Protein AF-A0A560X983-F1 (afdb_monomer)

Mean predicted aligned error: 7.07 Å

Solvent-accessible surface area (backbone atoms only — not comparable to full-atom values): 4368 Å² total; per-residue (Å²): 129,81,78,75,70,76,53,33,36,34,36,36,67,32,84,100,46,88,30,20,28,30,40,52,38,72,73,58,96,89,54,88,80,59,47,76,28,77,42,63,68,60,32,48,54,51,48,51,50,50,25,73,75,68,71,35,51,78,44,78,69,64,69,60,75,63,62,68,66,77,77,116

Sequence (72 aa):
MLSAAERVIRIVHAPFEAAFAVEVAPPLVNEDLNATFPDHHRASRWADGLHRTRGWRVIDRTGLADLHRQQA

Foldseek 3Di:
DPPPPQKEWEWDQDPPDCKIWIDIPPDDPPDDLIDIGNDPVVSVVSRVVCCVVPVGHYDYPHPVVVVVVVPD

Radius of gyration: 12.99 Å; Cα contacts (8 Å, |Δi|>4): 105; chains: 1; bounding box: 29×27×38 Å

Structure (mmCIF, N/CA/C/O backbone):
data_AF-A0A560X983-F1
#
_entry.id   AF-A0A560X983-F1
#
loop_
_atom_site.group_PDB
_atom_site.id
_atom_site.type_symbol
_atom_site.label_atom_id
_atom_site.label_alt_id
_atom_site.label_comp_id
_atom_site.label_asym_id
_atom_site.label_entity_id
_atom_site.label_seq_id
_atom_site.pdbx_PDB_ins_code
_atom_site.Cartn_x
_atom_site.Cartn_y
_atom_site.Cartn_z
_atom_site.occupancy
_atom_site.B_iso_or_equiv
_atom_site.auth_seq_id
_atom_site.auth_comp_id
_atom_site.auth_asym_id
_atom_site.auth_atom_id
_atom_site.pdbx_PDB_model_num
ATOM 1 N N . MET A 1 1 ? -9.648 20.560 18.741 1.00 40.41 1 MET A N 1
ATOM 2 C CA . MET A 1 1 ? -9.770 19.201 18.175 1.00 40.41 1 MET A CA 1
ATOM 3 C C . MET A 1 1 ? -9.099 19.214 16.818 1.00 40.41 1 MET A C 1
ATOM 5 O O . MET A 1 1 ? -9.634 19.830 15.908 1.00 40.41 1 MET A O 1
ATOM 9 N N . LEU A 1 2 ? -7.903 18.636 16.693 1.00 50.00 2 LEU A N 1
ATOM 10 C CA . L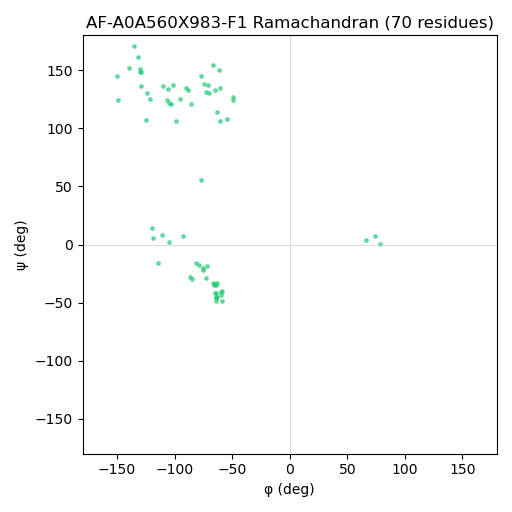EU A 1 2 ? -7.326 18.395 15.371 1.00 50.00 2 LEU A CA 1
ATOM 11 C C . LEU A 1 2 ? -8.278 17.417 14.682 1.00 50.00 2 LEU A C 1
ATOM 13 O O . LEU A 1 2 ? -8.462 16.311 15.185 1.00 50.00 2 LEU A O 1
ATOM 17 N N . SER A 1 3 ? -8.946 17.848 13.611 1.00 48.84 3 SER A N 1
ATOM 18 C CA . SER A 1 3 ? -9.632 16.916 12.719 1.00 48.84 3 SER A CA 1
ATOM 19 C C . SER A 1 3 ? -8.573 15.901 12.307 1.00 48.84 3 SER A C 1
ATOM 21 O O . SER A 1 3 ? -7.589 16.283 11.671 1.00 48.84 3 SER A O 1
ATOM 23 N N . ALA A 1 4 ? -8.665 14.668 12.811 1.00 61.22 4 ALA A N 1
ATOM 24 C CA . ALA A 1 4 ? -7.682 13.646 12.501 1.00 61.22 4 ALA A CA 1
ATOM 25 C C . ALA A 1 4 ? -7.743 13.454 10.988 1.00 61.22 4 ALA A C 1
ATOM 27 O O . ALA A 1 4 ? -8.743 12.946 10.483 1.00 61.22 4 ALA A O 1
ATOM 28 N N . ALA A 1 5 ? -6.729 13.954 10.275 1.00 67.25 5 ALA A N 1
ATOM 29 C CA . ALA A 1 5 ? -6.651 13.822 8.831 1.00 67.25 5 ALA A CA 1
ATOM 30 C C . ALA A 1 5 ? -6.906 12.353 8.482 1.00 67.25 5 ALA A C 1
ATOM 32 O O . ALA A 1 5 ? -6.307 11.464 9.097 1.00 67.25 5 ALA A O 1
ATOM 33 N N . GLU A 1 6 ? -7.857 12.119 7.576 1.00 83.19 6 GLU A N 1
ATOM 34 C CA . GLU A 1 6 ? -8.276 10.777 7.185 1.00 83.19 6 GLU A CA 1
ATOM 35 C C . GLU A 1 6 ? -7.038 9.943 6.849 1.00 83.19 6 GLU A C 1
ATOM 37 O O . GLU A 1 6 ? -6.207 10.347 6.030 1.00 83.19 6 GLU A O 1
ATOM 42 N N . ARG A 1 7 ? -6.887 8.798 7.526 1.00 91.44 7 ARG A N 1
ATOM 43 C CA . ARG A 1 7 ? -5.767 7.898 7.268 1.00 91.44 7 ARG A CA 1
ATOM 44 C C . ARG A 1 7 ? -5.978 7.190 5.946 1.00 91.44 7 ARG A C 1
ATOM 46 O O . ARG A 1 7 ? -7.030 6.601 5.704 1.00 91.44 7 ARG A O 1
ATOM 53 N N . VAL A 1 8 ? -4.937 7.214 5.128 1.00 93.88 8 VAL A N 1
ATOM 54 C CA . VAL A 1 8 ? -4.913 6.588 3.811 1.00 93.88 8 VAL A CA 1
ATOM 55 C C . VAL A 1 8 ? -3.672 5.723 3.660 1.00 93.88 8 VAL A C 1
ATOM 57 O O . VAL A 1 8 ? -2.624 5.990 4.251 1.00 93.88 8 VAL A O 1
ATOM 60 N N . ILE A 1 9 ? -3.802 4.689 2.841 1.00 95.06 9 ILE A N 1
ATOM 61 C CA . ILE A 1 9 ? -2.721 3.801 2.430 1.00 95.06 9 ILE A CA 1
ATOM 62 C C . ILE A 1 9 ? -2.346 4.208 1.009 1.00 95.06 9 ILE A C 1
ATOM 64 O O . ILE A 1 9 ? -3.196 4.200 0.120 1.00 95.06 9 ILE A O 1
ATOM 68 N N . ARG A 1 10 ? -1.100 4.603 0.775 1.00 94.88 10 ARG A N 1
ATOM 69 C CA . ARG A 1 10 ? -0.618 5.038 -0.537 1.00 94.88 10 ARG A CA 1
ATOM 70 C C . ARG A 1 10 ? 0.261 3.961 -1.138 1.00 94.88 10 ARG A C 1
ATOM 72 O O . ARG A 1 10 ? 1.145 3.471 -0.452 1.00 94.88 10 ARG A O 1
ATOM 79 N N . ILE A 1 11 ? 0.047 3.645 -2.409 1.00 94.31 11 ILE A N 1
ATOM 80 C CA . ILE A 1 11 ? 0.988 2.845 -3.198 1.00 94.31 11 ILE A CA 1
ATOM 81 C C . ILE A 1 11 ? 1.717 3.807 -4.133 1.00 94.31 11 ILE A C 1
ATOM 83 O O . ILE A 1 11 ? 1.074 4.530 -4.897 1.00 94.31 11 ILE A O 1
ATOM 87 N N . VAL A 1 12 ? 3.042 3.856 -4.049 1.00 93.69 12 VAL A N 1
ATOM 88 C CA . VAL A 1 12 ? 3.905 4.746 -4.839 1.00 93.69 12 VAL A CA 1
ATOM 89 C C . VAL A 1 12 ? 5.061 3.956 -5.454 1.00 93.69 12 VAL A C 1
ATOM 91 O O . VAL A 1 12 ? 5.379 2.856 -5.005 1.00 93.69 12 VAL A O 1
ATOM 94 N N . HIS A 1 13 ? 5.702 4.510 -6.484 1.00 91.38 13 HIS A N 1
ATOM 95 C CA . HIS A 1 13 ? 6.995 3.994 -6.946 1.00 91.38 13 HIS A CA 1
ATOM 96 C C . HIS A 1 13 ? 8.058 4.313 -5.896 1.00 91.38 13 HIS A C 1
ATOM 98 O O . HIS A 1 13 ? 8.139 5.453 -5.432 1.00 91.38 13 HIS A O 1
ATOM 104 N N . ALA A 1 14 ? 8.848 3.313 -5.513 1.00 82.94 14 ALA A N 1
ATOM 105 C CA . ALA A 1 14 ? 9.955 3.511 -4.594 1.00 82.94 14 ALA A CA 1
ATOM 106 C C . ALA A 1 14 ? 10.999 4.432 -5.254 1.00 82.94 14 ALA A C 1
ATOM 108 O O . ALA A 1 14 ? 11.356 4.229 -6.419 1.00 82.94 14 ALA A O 1
ATOM 109 N N . PRO A 1 15 ? 11.501 5.459 -4.553 1.00 75.56 15 PRO A N 1
ATOM 110 C CA . PRO A 1 15 ? 12.562 6.297 -5.088 1.00 75.56 15 PRO A CA 1
ATOM 111 C C . PRO A 1 15 ? 13.813 5.459 -5.378 1.00 75.56 15 PRO A C 1
ATOM 113 O O . PRO A 1 15 ? 14.238 4.680 -4.533 1.00 75.56 15 PRO A O 1
ATOM 116 N N . PHE A 1 16 ? 14.427 5.669 -6.545 1.00 73.81 16 PHE A N 1
ATOM 117 C CA . PHE A 1 16 ? 15.725 5.087 -6.934 1.00 73.81 16 PHE A CA 1
ATOM 118 C C . PHE A 1 16 ? 15.764 3.558 -7.112 1.00 73.81 16 PHE A C 1
ATOM 120 O O . PHE A 1 16 ? 16.817 3.018 -7.443 1.00 73.81 16 PHE A O 1
ATOM 127 N N . GLU A 1 17 ? 14.629 2.873 -6.980 1.00 73.31 17 GLU A N 1
ATOM 128 C CA . GLU A 1 17 ? 14.510 1.426 -7.153 1.00 73.31 17 GLU A CA 1
ATOM 129 C C . GLU A 1 17 ? 13.347 1.094 -8.093 1.00 73.31 17 GLU A C 1
ATOM 131 O O . GLU A 1 17 ? 12.326 1.777 -8.114 1.00 73.31 17 GLU A O 1
ATOM 136 N N . ALA A 1 18 ? 13.468 0.006 -8.857 1.00 80.50 18 ALA A N 1
ATOM 137 C CA . ALA A 1 18 ? 12.356 -0.551 -9.631 1.00 80.50 18 ALA A CA 1
ATOM 138 C C . ALA A 1 18 ? 11.401 -1.340 -8.710 1.00 80.50 18 ALA A C 1
ATOM 140 O O . ALA A 1 18 ? 11.180 -2.534 -8.900 1.00 80.50 18 ALA A O 1
ATOM 141 N N . ALA A 1 19 ? 10.903 -0.680 -7.665 1.00 90.94 19 ALA A N 1
ATOM 142 C CA . ALA A 1 19 ? 10.096 -1.266 -6.604 1.00 90.94 19 ALA A CA 1
ATOM 143 C C . ALA A 1 19 ? 8.885 -0.378 -6.268 1.00 90.94 19 ALA A C 1
ATOM 145 O O . ALA A 1 19 ? 8.755 0.754 -6.733 1.00 90.94 19 ALA A O 1
ATOM 146 N N . PHE A 1 20 ? 7.985 -0.906 -5.446 1.00 92.62 20 PHE A N 1
ATOM 147 C C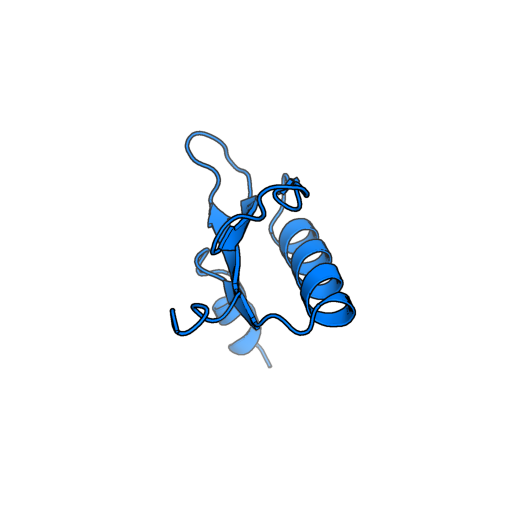A . PHE A 1 20 ? 6.730 -0.282 -5.045 1.00 92.62 20 PHE A CA 1
ATOM 148 C C . PHE A 1 20 ? 6.695 -0.130 -3.532 1.00 92.62 20 PHE A C 1
ATOM 150 O O . PHE A 1 20 ? 6.841 -1.116 -2.812 1.00 92.62 20 PHE A O 1
ATOM 157 N N . ALA A 1 21 ? 6.469 1.084 -3.046 1.00 93.94 21 ALA A N 1
ATOM 158 C CA . ALA A 1 21 ? 6.324 1.354 -1.625 1.00 93.94 21 ALA A CA 1
ATOM 159 C C . ALA A 1 21 ? 4.845 1.506 -1.257 1.00 93.94 21 ALA A C 1
ATOM 161 O O . ALA A 1 21 ? 4.069 2.152 -1.966 1.00 93.94 21 ALA A O 1
ATOM 162 N N . VAL A 1 22 ? 4.467 0.906 -0.133 1.00 94.81 22 VAL A N 1
ATOM 163 C CA . VAL A 1 22 ? 3.186 1.114 0.534 1.00 94.81 22 VAL A CA 1
ATOM 164 C C . VAL A 1 22 ? 3.432 1.954 1.776 1.00 94.81 22 VAL A C 1
ATOM 166 O O . VAL A 1 22 ? 4.231 1.574 2.626 1.00 94.81 22 VAL A O 1
ATOM 169 N N . GLU A 1 23 ? 2.733 3.079 1.887 1.00 94.56 23 GLU A N 1
ATOM 170 C CA . GLU A 1 23 ? 2.922 4.054 2.960 1.00 94.56 23 GLU A CA 1
ATOM 171 C C . GLU A 1 23 ? 1.597 4.415 3.631 1.00 94.56 23 GLU A C 1
ATOM 173 O O . GLU A 1 23 ? 0.607 4.700 2.952 1.00 94.56 23 GLU A O 1
ATOM 178 N N . VAL A 1 24 ? 1.580 4.492 4.961 1.00 93.19 24 VAL A N 1
ATOM 179 C CA . VAL A 1 24 ? 0.421 4.991 5.715 1.00 93.19 24 VAL A CA 1
ATOM 180 C C . VAL A 1 24 ? 0.598 6.476 6.028 1.00 93.19 24 VAL A C 1
ATOM 182 O O . VAL A 1 24 ? 1.586 6.884 6.638 1.00 93.19 24 VAL A O 1
ATOM 185 N N . ALA A 1 25 ? -0.383 7.292 5.639 1.00 91.25 25 ALA A N 1
ATOM 186 C CA . ALA A 1 25 ? -0.389 8.731 5.890 1.00 91.25 25 ALA A CA 1
ATOM 187 C C . ALA A 1 25 ? -1.668 9.160 6.638 1.00 91.25 25 ALA A C 1
ATOM 189 O O . ALA A 1 25 ? -2.759 8.828 6.175 1.00 91.25 25 ALA A O 1
ATOM 190 N N . PRO A 1 26 ? -1.572 9.927 7.745 1.00 89.69 26 PRO A N 1
ATOM 191 C CA . PRO A 1 26 ? -0.344 10.299 8.457 1.00 89.69 26 PRO A CA 1
ATOM 192 C C . PRO A 1 26 ? 0.355 9.092 9.120 1.00 89.69 26 PRO A C 1
ATOM 194 O O . PRO A 1 26 ? -0.329 8.123 9.471 1.00 89.69 26 PRO A O 1
ATOM 197 N N . PRO A 1 27 ? 1.687 9.163 9.329 1.00 85.88 27 PRO A N 1
ATOM 198 C CA . PRO A 1 27 ? 2.457 8.079 9.930 1.00 85.88 27 PRO A CA 1
ATOM 199 C C . PRO A 1 27 ? 1.981 7.763 11.351 1.00 85.88 27 PRO A C 1
ATOM 201 O O . PRO A 1 27 ? 1.478 8.623 12.084 1.00 85.88 27 PRO A O 1
ATOM 204 N N . LEU A 1 28 ? 2.136 6.501 11.739 1.00 85.38 28 LEU A N 1
ATOM 205 C CA . LEU A 1 28 ? 1.813 6.012 13.073 1.00 85.38 28 LEU A CA 1
ATOM 206 C C . LEU A 1 28 ? 3.051 6.130 13.965 1.00 85.38 28 LEU A C 1
ATOM 208 O O . LEU A 1 28 ? 4.151 5.773 13.568 1.00 85.38 28 LEU A O 1
ATOM 212 N N . VAL A 1 29 ? 2.865 6.630 15.187 1.00 83.38 29 VAL A N 1
ATOM 213 C CA . VAL A 1 29 ? 3.976 6.865 16.129 1.00 83.38 29 VAL A CA 1
ATOM 214 C C . VAL A 1 29 ? 4.526 5.557 16.710 1.00 83.38 29 VAL A C 1
ATOM 216 O O . VAL A 1 29 ? 5.704 5.480 17.030 1.00 83.38 29 VAL A O 1
ATOM 219 N N . ASN A 1 30 ? 3.685 4.525 16.829 1.00 87.25 30 ASN A N 1
ATOM 220 C CA . ASN A 1 30 ? 4.009 3.287 17.551 1.00 87.25 30 ASN A CA 1
ATOM 221 C C . ASN A 1 30 ? 3.981 2.034 16.663 1.00 87.25 30 ASN A C 1
ATOM 223 O O . ASN A 1 30 ? 4.064 0.924 17.180 1.00 87.25 30 ASN A O 1
ATOM 227 N N . GLU A 1 31 ? 3.787 2.188 15.354 1.00 87.06 31 GLU A N 1
ATOM 228 C CA . GLU A 1 31 ? 3.591 1.057 14.449 1.00 87.06 31 GLU A CA 1
ATOM 229 C C . GLU A 1 31 ? 4.140 1.389 13.063 1.00 87.06 31 GLU A C 1
ATOM 231 O O . GLU A 1 31 ? 3.733 2.383 12.465 1.00 87.06 31 GLU A O 1
ATOM 236 N N . ASP A 1 32 ? 5.042 0.555 12.545 1.00 88.12 32 ASP A N 1
ATOM 237 C CA . ASP A 1 32 ? 5.531 0.688 11.175 1.00 88.12 32 ASP A CA 1
ATOM 238 C C . ASP A 1 32 ? 4.789 -0.290 10.262 1.00 88.12 32 ASP A C 1
ATOM 240 O O . ASP A 1 32 ? 4.973 -1.505 10.327 1.00 88.12 32 ASP A O 1
ATOM 244 N N . LEU A 1 33 ? 3.888 0.260 9.450 1.00 91.12 33 LEU A N 1
ATOM 245 C CA . LEU A 1 33 ? 3.122 -0.476 8.440 1.00 91.12 33 LEU A CA 1
ATOM 246 C C . LEU A 1 33 ? 3.632 -0.205 7.023 1.00 91.12 33 LEU A C 1
ATOM 248 O O . LEU A 1 33 ? 3.045 -0.704 6.054 1.00 91.12 33 LEU A O 1
ATOM 252 N N . ASN A 1 34 ? 4.691 0.598 6.898 1.00 91.94 34 ASN A N 1
ATOM 253 C CA . ASN A 1 34 ? 5.282 0.905 5.613 1.00 91.94 34 ASN A CA 1
ATOM 254 C C . ASN A 1 34 ? 6.067 -0.313 5.122 1.00 91.94 34 ASN A C 1
ATOM 256 O O . ASN A 1 34 ? 6.752 -0.986 5.890 1.00 91.94 34 ASN A O 1
ATOM 260 N N . ALA A 1 35 ? 5.955 -0.617 3.834 1.00 92.62 35 ALA A N 1
ATOM 261 C CA . ALA A 1 35 ? 6.621 -1.776 3.255 1.00 92.62 35 ALA A CA 1
ATOM 262 C C . ALA A 1 35 ? 6.963 -1.542 1.784 1.00 92.62 35 ALA A C 1
ATOM 264 O O . ALA A 1 35 ? 6.187 -0.930 1.051 1.00 92.62 35 ALA A O 1
ATOM 265 N N . THR A 1 36 ? 8.100 -2.083 1.349 1.00 93.94 36 THR A N 1
ATOM 266 C CA . THR A 1 36 ? 8.553 -2.035 -0.046 1.00 93.94 36 THR A CA 1
ATOM 267 C C . THR A 1 36 ? 8.469 -3.424 -0.667 1.00 93.94 36 THR A C 1
ATOM 269 O O . THR A 1 36 ? 8.864 -4.419 -0.058 1.00 93.94 36 THR A O 1
ATOM 272 N N . PHE A 1 37 ? 7.963 -3.498 -1.894 1.00 93.50 37 PHE A N 1
ATOM 273 C CA . PHE A 1 37 ? 7.760 -4.734 -2.640 1.00 93.50 37 PHE A CA 1
ATOM 274 C C . PHE A 1 37 ? 8.365 -4.632 -4.044 1.00 93.50 37 PHE A C 1
ATOM 276 O O . PHE A 1 37 ? 8.334 -3.561 -4.643 1.00 93.50 37 PHE A O 1
ATOM 283 N N . PRO A 1 38 ? 8.860 -5.742 -4.616 1.00 91.69 38 PRO A N 1
ATOM 284 C CA . PRO A 1 38 ? 9.451 -5.736 -5.956 1.00 91.69 38 PRO A CA 1
ATOM 285 C C . PRO A 1 38 ? 8.417 -5.574 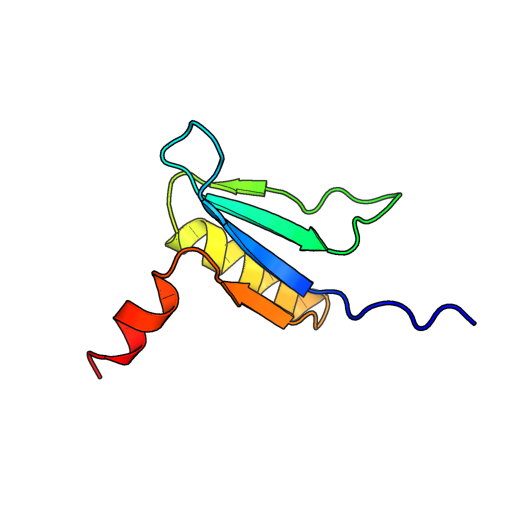-7.081 1.00 91.69 38 PRO A C 1
ATOM 287 O O . PRO A 1 38 ? 8.779 -5.234 -8.200 1.00 91.69 38 PRO A O 1
ATOM 290 N N . ASP A 1 39 ? 7.134 -5.835 -6.813 1.00 90.69 39 ASP A N 1
ATOM 291 C CA . ASP A 1 39 ? 6.068 -5.758 -7.811 1.00 90.69 39 ASP A CA 1
ATOM 292 C C . ASP A 1 39 ? 4.786 -5.126 -7.247 1.00 90.69 39 ASP A C 1
ATOM 294 O O . ASP A 1 39 ? 4.494 -5.193 -6.046 1.00 90.69 39 ASP A O 1
ATOM 298 N N . HIS A 1 40 ? 4.018 -4.497 -8.141 1.00 91.94 40 HIS A N 1
ATOM 299 C CA . HIS A 1 40 ? 2.798 -3.759 -7.808 1.00 91.94 40 HIS A CA 1
ATOM 300 C C . HIS A 1 40 ? 1.703 -4.657 -7.233 1.00 91.94 40 HIS A C 1
ATOM 302 O O . HIS A 1 40 ? 0.968 -4.246 -6.335 1.00 91.94 40 HIS A O 1
ATOM 308 N N . HIS A 1 41 ? 1.606 -5.899 -7.710 1.00 91.75 41 HIS A N 1
ATOM 309 C CA . HIS A 1 41 ? 0.590 -6.840 -7.252 1.00 91.75 41 HIS A CA 1
ATOM 310 C C . HIS A 1 41 ? 0.793 -7.196 -5.770 1.00 91.75 41 HIS A C 1
ATOM 312 O O . HIS A 1 41 ? -0.174 -7.217 -5.004 1.00 91.75 41 HIS A O 1
ATOM 318 N N . ARG A 1 42 ? 2.038 -7.414 -5.327 1.00 94.62 42 ARG A N 1
ATOM 319 C CA . ARG A 1 42 ? 2.370 -7.614 -3.906 1.00 94.62 42 ARG A CA 1
ATOM 320 C C . ARG A 1 42 ? 2.072 -6.374 -3.070 1.00 94.62 42 ARG A C 1
ATOM 322 O O . ARG A 1 42 ? 1.454 -6.510 -2.015 1.00 94.62 42 ARG A O 1
ATOM 329 N N . ALA A 1 43 ? 2.449 -5.191 -3.555 1.00 94.50 43 ALA A N 1
ATOM 330 C CA . ALA A 1 43 ? 2.142 -3.932 -2.877 1.00 94.50 43 ALA A CA 1
ATOM 331 C C . ALA A 1 43 ? 0.625 -3.727 -2.715 1.00 94.50 43 ALA A C 1
ATOM 333 O O . ALA A 1 43 ? 0.150 -3.411 -1.625 1.00 94.50 43 ALA A O 1
ATOM 334 N N . SER A 1 44 ? -0.149 -4.011 -3.763 1.00 94.50 44 SER A N 1
ATOM 335 C CA . SER A 1 44 ? -1.614 -3.944 -3.743 1.00 94.50 44 SER A CA 1
ATOM 336 C C . SER A 1 44 ? -2.219 -4.936 -2.754 1.00 94.50 44 SER A C 1
ATOM 338 O O . SER A 1 44 ? -3.050 -4.558 -1.936 1.00 94.50 44 SER A O 1
ATOM 340 N N . ARG A 1 45 ? -1.744 -6.189 -2.735 1.00 95.69 45 ARG A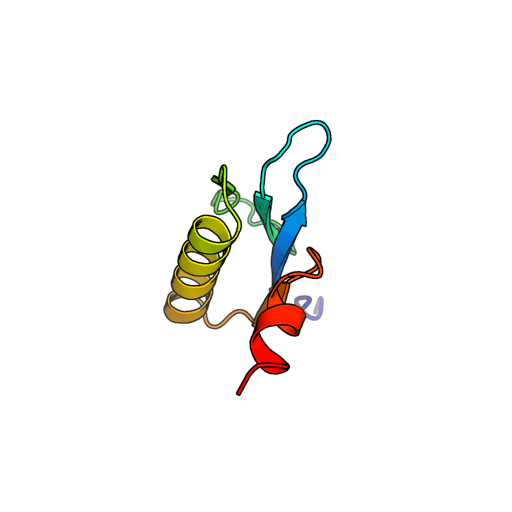 N 1
ATOM 341 C CA . ARG A 1 45 ? -2.197 -7.201 -1.765 1.00 95.69 45 ARG A CA 1
ATOM 342 C C . ARG A 1 45 ? -1.939 -6.791 -0.317 1.00 95.69 45 ARG A C 1
ATOM 344 O O . ARG A 1 45 ? -2.787 -7.040 0.541 1.00 95.69 45 ARG A O 1
ATOM 351 N N . TRP A 1 46 ? -0.780 -6.196 -0.040 1.00 95.25 46 TRP A N 1
ATOM 352 C CA . TRP A 1 46 ? -0.459 -5.670 1.285 1.00 95.25 46 TRP A CA 1
ATOM 353 C C . TRP A 1 46 ? -1.398 -4.521 1.666 1.00 95.25 46 TRP A C 1
ATOM 355 O O . TRP A 1 46 ? -2.021 -4.560 2.729 1.00 95.25 46 TRP A O 1
ATOM 365 N N . ALA A 1 47 ? -1.578 -3.552 0.763 1.00 95.50 47 ALA A N 1
ATOM 366 C CA . ALA A 1 47 ? -2.490 -2.430 0.960 1.00 95.50 47 ALA A CA 1
ATOM 367 C C . ALA A 1 47 ? -3.945 -2.887 1.182 1.00 95.50 47 ALA A C 1
ATOM 369 O O . ALA A 1 47 ? -4.610 -2.376 2.080 1.00 95.50 47 ALA A O 1
ATOM 370 N N . ASP A 1 48 ? -4.419 -3.900 0.455 1.00 95.31 48 ASP A N 1
ATOM 371 C CA . ASP A 1 48 ? -5.747 -4.496 0.646 1.00 95.31 48 ASP A CA 1
ATOM 372 C C . ASP A 1 48 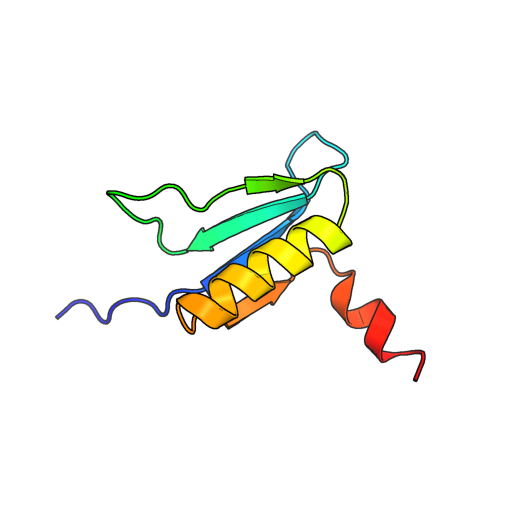? -5.893 -5.193 2.005 1.00 95.31 48 ASP A C 1
ATOM 374 O O . ASP A 1 48 ? -6.978 -5.217 2.593 1.00 95.31 48 ASP A O 1
ATOM 378 N N . GLY A 1 49 ? -4.815 -5.791 2.518 1.00 95.94 49 GLY A N 1
ATOM 379 C CA . GLY A 1 49 ? -4.773 -6.348 3.871 1.00 95.94 49 GLY A CA 1
ATOM 380 C C . GLY A 1 49 ? -4.931 -5.257 4.932 1.00 95.94 49 GLY A C 1
ATOM 381 O O . GLY A 1 49 ? -5.756 -5.380 5.841 1.00 95.94 49 GLY A O 1
ATOM 382 N N . LEU A 1 50 ? -4.201 -4.152 4.776 1.00 94.25 50 LEU A N 1
ATOM 383 C CA . LEU A 1 50 ? -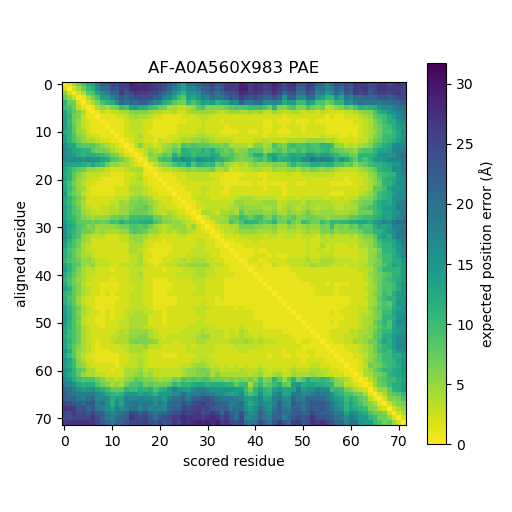4.325 -2.981 5.646 1.00 94.25 50 LEU A CA 1
ATOM 384 C C . LEU A 1 50 ? -5.713 -2.335 5.545 1.00 94.25 50 LEU A C 1
ATOM 386 O O . LEU A 1 50 ? -6.316 -2.016 6.567 1.00 94.25 50 LEU A O 1
ATOM 390 N N . HIS A 1 51 ? -6.270 -2.212 4.341 1.00 94.31 51 HIS A N 1
ATOM 391 C CA . HIS A 1 51 ? -7.625 -1.709 4.128 1.00 94.31 51 HIS A CA 1
ATOM 392 C C . HIS A 1 51 ? -8.663 -2.561 4.861 1.00 94.31 51 HIS A C 1
ATOM 394 O O . HIS A 1 51 ? -9.480 -2.029 5.607 1.00 94.31 51 HIS A O 1
ATOM 400 N N . ARG A 1 52 ? -8.602 -3.889 4.717 1.00 94.69 52 ARG A N 1
ATOM 401 C CA . ARG A 1 52 ? -9.552 -4.800 5.374 1.00 94.69 52 ARG A CA 1
ATOM 402 C C . ARG A 1 52 ? -9.442 -4.794 6.895 1.00 94.69 52 ARG A C 1
ATOM 404 O O . ARG A 1 52 ? -10.454 -4.941 7.571 1.00 94.69 52 ARG A O 1
ATOM 411 N N . THR A 1 53 ? -8.238 -4.634 7.437 1.00 94.12 53 THR A N 1
ATOM 412 C CA . THR A 1 53 ? -8.012 -4.661 8.892 1.00 94.12 53 THR A CA 1
ATOM 413 C C . THR A 1 53 ? -8.247 -3.311 9.564 1.00 94.12 53 THR A C 1
ATOM 415 O O . THR A 1 53 ? -8.632 -3.274 10.730 1.00 94.12 53 THR A O 1
ATOM 418 N N . ARG A 1 54 ? -8.021 -2.198 8.858 1.00 91.75 54 ARG A N 1
ATOM 419 C CA . ARG A 1 54 ? -8.062 -0.843 9.434 1.00 91.75 54 ARG A CA 1
ATOM 420 C C . ARG A 1 54 ? -9.191 0.035 8.900 1.00 91.75 54 ARG A C 1
ATOM 422 O O . ARG A 1 54 ? -9.480 1.068 9.498 1.00 91.75 54 ARG A O 1
ATOM 429 N N . GLY A 1 55 ? -9.801 -0.341 7.779 1.00 92.38 55 GLY A N 1
ATOM 430 C CA . GLY A 1 55 ? -10.834 0.434 7.090 1.00 92.38 55 GLY A CA 1
ATOM 431 C C . GLY A 1 55 ? -10.312 1.664 6.340 1.00 92.38 55 GLY A C 1
ATOM 432 O O . GLY A 1 55 ? -11.110 2.461 5.859 1.00 92.38 55 GLY A O 1
ATOM 433 N N . TRP A 1 56 ? -8.993 1.856 6.239 1.00 93.69 56 TRP A N 1
ATOM 434 C CA . TRP A 1 56 ? -8.404 3.029 5.584 1.00 93.69 56 TRP A CA 1
ATOM 435 C C . TRP A 1 56 ? -8.469 2.922 4.071 1.00 93.69 56 TRP A C 1
ATOM 437 O O . TRP A 1 56 ? -8.308 1.842 3.505 1.00 93.69 56 TRP A O 1
ATOM 447 N N . ARG A 1 57 ? -8.670 4.051 3.398 1.00 93.69 57 ARG A N 1
ATOM 448 C CA . ARG A 1 57 ? -8.754 4.086 1.940 1.00 93.69 57 ARG A CA 1
ATOM 449 C C . ARG A 1 57 ? -7.387 3.835 1.299 1.00 93.69 57 ARG A C 1
ATOM 451 O O . ARG A 1 57 ? -6.395 4.433 1.710 1.00 93.69 57 ARG A O 1
ATOM 458 N N . VAL A 1 58 ? -7.355 3.015 0.248 1.00 93.31 58 VAL A N 1
ATOM 459 C CA . VAL A 1 58 ? -6.169 2.830 -0.602 1.00 93.31 58 VAL A CA 1
ATOM 460 C C . VAL A 1 58 ? -6.167 3.868 -1.726 1.00 93.31 58 VAL A C 1
ATOM 462 O O . VAL A 1 58 ? -7.185 4.097 -2.382 1.00 93.31 58 VAL A O 1
ATOM 465 N N . ILE A 1 59 ? -5.021 4.507 -1.944 1.00 93.62 59 ILE A N 1
ATOM 466 C CA . ILE A 1 59 ? -4.766 5.447 -3.034 1.00 93.62 59 ILE A CA 1
ATOM 467 C C . ILE A 1 59 ? -3.535 4.960 -3.793 1.00 93.62 59 ILE A C 1
ATOM 469 O O . ILE A 1 59 ? -2.406 5.089 -3.322 1.00 93.62 59 ILE A O 1
ATOM 473 N N . ASP A 1 60 ? -3.750 4.438 -4.993 1.00 91.62 60 ASP A N 1
ATOM 474 C CA . ASP A 1 60 ? -2.663 4.063 -5.887 1.00 91.62 60 ASP A CA 1
ATOM 475 C C . ASP A 1 60 ? -2.206 5.276 -6.713 1.00 91.62 60 ASP A C 1
ATOM 477 O O . ASP A 1 60 ? -2.993 5.899 -7.427 1.00 91.62 60 ASP A O 1
ATOM 481 N N . ARG A 1 61 ? -0.929 5.643 -6.586 1.00 89.88 61 ARG A N 1
ATOM 482 C CA . ARG A 1 61 ? -0.279 6.739 -7.322 1.00 89.88 61 ARG A CA 1
ATOM 483 C C . ARG A 1 61 ? 0.747 6.240 -8.339 1.00 89.88 61 ARG A C 1
ATOM 485 O O . ARG A 1 61 ? 1.457 7.048 -8.927 1.00 89.88 61 ARG A O 1
ATOM 492 N N . THR A 1 62 ? 0.821 4.933 -8.563 1.00 85.88 62 THR A N 1
ATOM 493 C CA . THR A 1 62 ? 1.735 4.318 -9.535 1.00 85.88 62 THR A CA 1
ATOM 494 C C . THR A 1 62 ? 1.234 4.437 -10.973 1.00 85.88 62 THR A C 1
ATOM 496 O O . THR A 1 62 ? 2.019 4.263 -11.902 1.00 85.88 62 THR A O 1
ATOM 499 N N . GLY A 1 63 ? -0.063 4.725 -11.154 1.00 77.94 63 GLY A N 1
ATOM 500 C CA . GLY A 1 63 ? -0.737 4.762 -12.455 1.00 77.94 63 GLY A CA 1
ATOM 501 C C . GLY A 1 63 ? -1.106 3.382 -13.014 1.00 77.94 63 GLY A C 1
ATOM 502 O O . GLY A 1 63 ? -1.689 3.308 -14.091 1.00 77.94 63 GLY A O 1
ATOM 503 N N . LEU A 1 64 ? -0.802 2.291 -12.297 1.00 73.81 64 LEU A N 1
ATOM 504 C CA . LEU A 1 64 ? -1.027 0.920 -12.770 1.00 73.81 64 LEU A CA 1
ATOM 505 C C . LEU A 1 64 ? -2.439 0.388 -12.481 1.00 73.81 64 LEU A C 1
ATOM 507 O O . LEU A 1 64 ? -2.944 -0.427 -13.252 1.00 73.81 64 LEU A O 1
ATOM 511 N N . ALA A 1 65 ? -3.108 0.861 -11.423 1.00 64.31 65 ALA A N 1
ATOM 512 C CA . ALA A 1 65 ? -4.474 0.436 -11.102 1.00 64.31 65 ALA A CA 1
ATOM 513 C C . ALA A 1 65 ? -5.515 0.799 -12.178 1.00 64.31 65 ALA A C 1
ATOM 515 O O . ALA A 1 65 ? -6.460 0.037 -12.387 1.00 64.31 65 ALA A O 1
ATOM 516 N N . ASP A 1 66 ? -5.360 1.925 -12.881 1.00 56.47 66 ASP A N 1
ATOM 517 C CA . ASP A 1 66 ? -6.304 2.325 -13.937 1.00 56.47 66 ASP A CA 1
ATOM 518 C C . ASP A 1 66 ? -6.139 1.512 -15.230 1.00 56.47 66 ASP A C 1
ATOM 520 O O . ASP A 1 66 ? -7.102 1.366 -15.983 1.00 56.47 66 ASP A O 1
ATOM 524 N N . LEU A 1 67 ? -4.975 0.891 -15.457 1.00 52.88 67 LEU A N 1
ATOM 525 C CA . LEU A 1 67 ? -4.743 0.061 -16.643 1.00 52.88 67 LEU A CA 1
ATOM 526 C C . LEU A 1 67 ? -5.609 -1.213 -16.642 1.00 52.88 67 LEU A C 1
ATOM 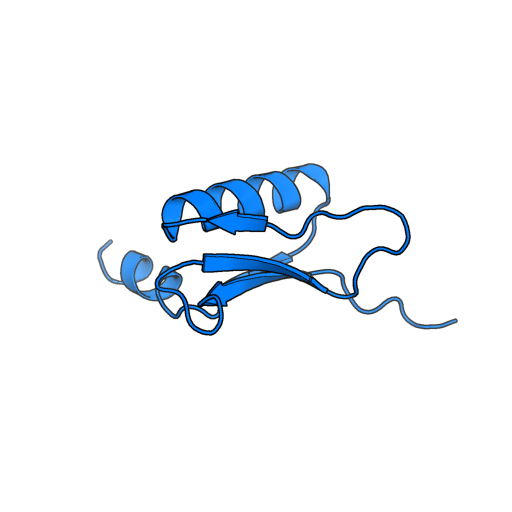528 O O . LEU A 1 67 ? -6.072 -1.644 -17.693 1.00 52.88 67 LEU A O 1
ATOM 532 N N . HIS A 1 68 ? -5.886 -1.785 -15.463 1.00 44.12 68 HIS A N 1
ATOM 533 C CA . HIS A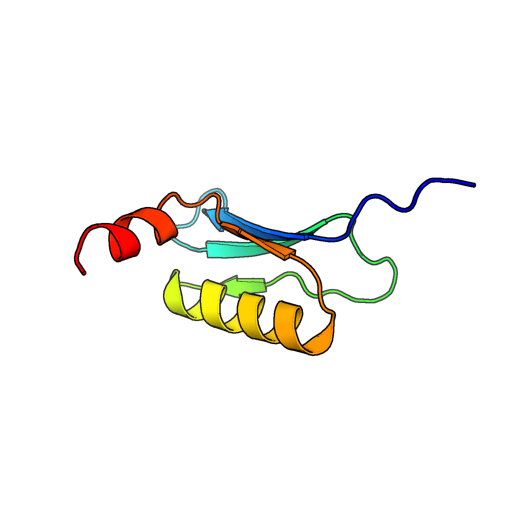 1 68 ? -6.717 -2.989 -15.334 1.00 44.12 68 HIS A CA 1
ATOM 534 C C . HIS A 1 68 ? -8.222 -2.724 -15.512 1.00 44.12 68 HIS A C 1
ATOM 536 O O . HIS A 1 68 ? -8.968 -3.656 -15.802 1.00 44.12 68 HIS A O 1
ATOM 542 N N . ARG A 1 69 ? -8.692 -1.475 -15.360 1.00 45.28 69 ARG A N 1
ATOM 543 C CA . ARG A 1 69 ? -10.119 -1.132 -15.520 1.00 45.28 69 ARG A CA 1
ATOM 544 C C . ARG A 1 69 ? -10.523 -0.943 -16.990 1.00 45.28 69 ARG A C 1
ATOM 546 O O . ARG A 1 69 ? -11.708 -0.967 -17.290 1.00 45.28 69 ARG A O 1
ATOM 553 N N . GLN A 1 70 ? -9.569 -0.782 -17.908 1.00 39.59 70 GLN A N 1
ATOM 554 C CA . GLN A 1 70 ? -9.845 -0.567 -19.338 1.00 39.59 70 GLN A CA 1
ATOM 555 C C . GLN A 1 70 ? -9.861 -1.853 -20.187 1.00 39.59 70 GLN A C 1
ATOM 557 O O . GLN A 1 70 ? -9.941 -1.767 -21.409 1.00 39.59 70 GLN A O 1
ATOM 562 N N . GLN A 1 71 ? -9.786 -3.039 -19.571 1.00 42.56 71 GLN A N 1
ATOM 563 C CA . GLN A 1 71 ? -9.769 -4.328 -20.285 1.00 42.56 71 GLN A CA 1
ATOM 564 C C . GLN A 1 71 ? -10.938 -5.269 -19.936 1.00 42.56 71 GLN A C 1
ATOM 566 O O . GLN A 1 71 ? -10.876 -6.450 -20.276 1.00 42.56 71 GLN A O 1
ATOM 571 N N . ALA A 1 72 ? -11.988 -4.769 -19.278 1.00 39.53 72 ALA A N 1
ATOM 572 C CA . ALA A 1 72 ? -13.202 -5.531 -18.970 1.00 39.53 72 ALA A CA 1
ATOM 573 C C . ALA A 1 72 ? -14.411 -4.997 -19.744 1.00 39.53 72 ALA A C 1
ATOM 575 O O . ALA A 1 72 ? -14.546 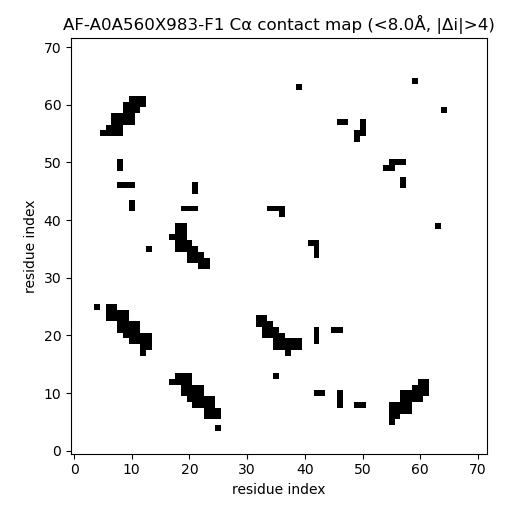-3.754 -19.823 1.00 39.53 72 ALA A O 1
#

pLDDT: mean 83.05, std 16.78, range [39.53, 95.94]

Secondary structure (DSSP, 8-state):
----PPPEEEEEEPTTSS-EEEEEESPPSS----EEESSHHHHHHHHHHHHHHH-PEEEE-SS-TTGGGGG-

Nearest PDB structures (foldseek):
  7sqc-assembly1_R0  TM=4.721E-01  e=9.331E-01  Chlamydomonas reinhardtii
  7sqc-assembly1_R1  TM=4.794E-01  e=1.000E+00  Chlamydomonas reinhardtii
  7nky-assembly1_Q  TM=4.205E-01  e=2.153E+00  Saccharomyces cerevisiae
  7t9o-assembly1_A-2  TM=4.234E-01  e=2.475E+00  Human immunodeficiency virus 1
  7xt4-assembly1_C  TM=4.538E-01  e=4.031E+00  Candidatus Scalindua brodae